Protein AF-A0A7S2C5T4-F1 (afdb_monomer_lite)

Structure (mmCIF, N/CA/C/O backbone):
data_AF-A0A7S2C5T4-F1
#
_entry.id   AF-A0A7S2C5T4-F1
#
loop_
_atom_site.group_PDB
_atom_site.id
_atom_site.type_symbol
_atom_site.label_atom_id
_atom_site.label_alt_id
_atom_site.label_comp_id
_atom_site.label_asym_id
_atom_site.label_entity_id
_atom_site.label_seq_id
_atom_site.pdbx_PDB_ins_code
_atom_site.Cartn_x
_atom_site.Cartn_y
_atom_site.Cartn_z
_atom_site.occupancy
_atom_site.B_iso_or_equiv
_atom_site.auth_seq_id
_atom_site.auth_comp_id
_atom_site.auth_asym_id
_atom_site.auth_atom_id
_atom_site.pdbx_PDB_model_num
ATOM 1 N N . ASP A 1 1 ? -6.955 -16.621 6.024 1.00 72.06 1 ASP A N 1
ATOM 2 C CA . ASP A 1 1 ? -6.657 -17.499 7.173 1.00 72.06 1 ASP A CA 1
ATOM 3 C C . ASP A 1 1 ? -7.437 -16.988 8.373 1.00 72.06 1 ASP A C 1
ATOM 5 O O . ASP A 1 1 ? -7.465 -15.778 8.572 1.00 72.06 1 ASP A O 1
ATOM 9 N N . GLU A 1 2 ? -8.108 -17.885 9.096 1.00 77.00 2 GLU A N 1
ATOM 10 C CA . GLU A 1 2 ? -9.008 -17.557 10.212 1.00 77.00 2 GLU A CA 1
ATOM 11 C C . GLU A 1 2 ? -8.240 -16.926 11.377 1.00 77.00 2 GLU A C 1
ATOM 13 O O . GLU A 1 2 ? -8.701 -15.951 11.964 1.00 77.00 2 GLU A O 1
ATOM 18 N N . HIS A 1 3 ? -7.025 -17.407 11.656 1.00 77.00 3 HIS A N 1
ATOM 19 C CA . HIS A 1 3 ? -6.237 -16.910 12.780 1.00 77.00 3 HIS A CA 1
ATOM 20 C C . HIS A 1 3 ? -5.774 -15.463 12.576 1.00 77.00 3 HIS A C 1
ATOM 22 O O . HIS A 1 3 ? -5.900 -14.634 13.480 1.00 77.00 3 HIS A O 1
ATOM 28 N N . TYR A 1 4 ? -5.262 -15.140 11.386 1.00 83.12 4 TYR A N 1
ATOM 29 C CA . TYR A 1 4 ? -4.801 -13.788 11.058 1.00 83.12 4 TYR A CA 1
ATOM 30 C C . TYR A 1 4 ? -5.893 -12.861 10.513 1.00 83.12 4 TYR A C 1
ATOM 32 O O . TYR A 1 4 ? -5.594 -11.700 10.241 1.00 83.12 4 TYR A O 1
ATOM 40 N N . ASN A 1 5 ? -7.123 -13.354 10.319 1.00 88.44 5 ASN A N 1
ATOM 41 C CA . ASN A 1 5 ? -8.243 -12.647 9.686 1.00 88.44 5 ASN A CA 1
ATOM 42 C C . ASN A 1 5 ? -7.793 -11.732 8.529 1.00 88.44 5 ASN A C 1
ATOM 44 O O . ASN A 1 5 ? -7.988 -10.521 8.529 1.00 88.44 5 ASN A O 1
ATOM 48 N N . ARG A 1 6 ? -7.054 -12.321 7.583 1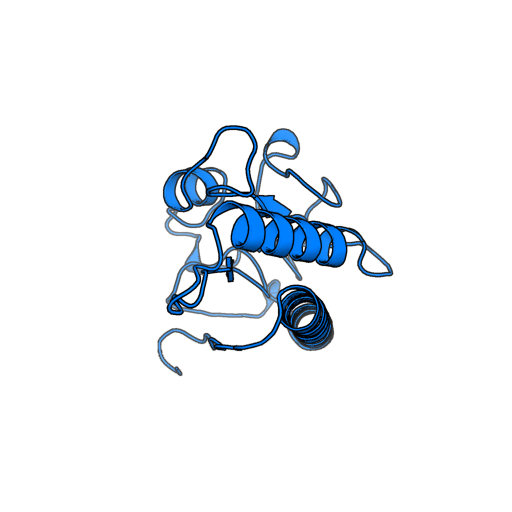.00 91.19 6 ARG A N 1
ATOM 49 C CA . ARG A 1 6 ? -6.551 -11.645 6.381 1.00 91.19 6 ARG A CA 1
ATOM 50 C C . ARG A 1 6 ? -6.594 -12.579 5.185 1.00 91.19 6 ARG A C 1
ATOM 52 O O . ARG A 1 6 ? -6.476 -13.806 5.320 1.00 91.19 6 ARG A O 1
ATOM 59 N N . CYS A 1 7 ? -6.696 -11.981 4.007 1.00 92.88 7 CYS A N 1
ATOM 60 C CA . CYS A 1 7 ? -6.498 -12.648 2.729 1.00 92.88 7 CYS A CA 1
ATOM 61 C C . CYS A 1 7 ? -5.311 -12.018 1.991 1.00 92.88 7 CYS A C 1
ATOM 63 O O . CYS A 1 7 ? -4.842 -10.930 2.325 1.00 92.88 7 CYS A O 1
ATOM 65 N N . SER A 1 8 ? -4.740 -12.747 1.042 1.00 94.06 8 SER A N 1
ATOM 66 C CA . SER A 1 8 ? -3.668 -12.243 0.188 1.00 94.06 8 SER A CA 1
ATOM 67 C C . SER A 1 8 ? -3.867 -12.824 -1.199 1.00 94.06 8 SER A C 1
ATOM 69 O O . SER A 1 8 ? -4.214 -13.996 -1.339 1.00 94.06 8 SER A O 1
ATOM 71 N N . PHE A 1 9 ? -3.677 -11.982 -2.205 1.00 95.38 9 PHE A N 1
ATOM 72 C CA . PHE A 1 9 ? -3.861 -12.328 -3.604 1.00 95.38 9 PHE A CA 1
ATOM 73 C C . PHE A 1 9 ? -2.528 -12.173 -4.323 1.00 95.38 9 PHE A C 1
ATOM 75 O O . PHE A 1 9 ? -1.759 -11.263 -4.022 1.00 95.38 9 PHE A O 1
ATOM 82 N N . VAL A 1 10 ? -2.267 -13.062 -5.275 1.00 95.56 10 VAL A N 1
ATOM 83 C CA . VAL A 1 10 ? -1.117 -12.972 -6.174 1.00 95.56 10 VAL A CA 1
ATOM 84 C C . VAL A 1 10 ? -1.666 -12.922 -7.588 1.00 95.56 10 VAL A C 1
ATOM 86 O O . VAL A 1 10 ? -2.422 -13.802 -7.994 1.00 95.56 10 VAL A O 1
ATOM 89 N N . ILE A 1 11 ? -1.310 -11.869 -8.315 1.00 94.19 11 ILE A N 1
ATOM 90 C CA . ILE A 1 11 ? -1.752 -11.619 -9.685 1.00 94.19 11 ILE A CA 1
ATOM 91 C C . ILE A 1 11 ? -0.493 -11.507 -10.541 1.00 94.19 11 ILE A C 1
ATOM 93 O O . ILE A 1 11 ? 0.465 -10.845 -10.148 1.00 94.19 11 ILE A O 1
ATOM 97 N N . ALA A 1 12 ? -0.497 -12.150 -11.704 1.00 93.19 12 ALA A N 1
ATOM 98 C CA . ALA A 1 12 ? 0.587 -12.087 -12.674 1.00 93.19 12 ALA A CA 1
ATOM 99 C C . ALA A 1 12 ? 0.037 -11.601 -14.018 1.00 93.19 12 ALA A C 1
ATOM 101 O O . ALA A 1 12 ? -1.035 -12.028 -14.447 1.00 93.19 12 ALA A O 1
ATOM 102 N N . GLY A 1 13 ? 0.764 -10.704 -14.677 1.00 92.69 13 GLY A N 1
ATOM 103 C CA . GLY A 1 13 ? 0.363 -10.120 -15.951 1.00 92.69 13 GLY A CA 1
ATOM 104 C C . GLY A 1 13 ? 1.261 -8.951 -16.338 1.00 92.69 13 GLY A C 1
ATOM 105 O O . GLY A 1 13 ? 2.284 -8.706 -15.702 1.00 92.69 13 GLY A O 1
ATOM 106 N N . SER A 1 14 ? 0.867 -8.211 -17.375 1.00 93.06 14 SER A N 1
ATOM 107 C CA . SER A 1 14 ? 1.548 -6.964 -17.735 1.00 93.06 14 SER A CA 1
ATOM 108 C C . SER A 1 14 ? 1.344 -5.899 -16.655 1.00 93.06 14 SER A C 1
ATOM 110 O O . SER A 1 14 ? 0.294 -5.873 -16.010 1.00 93.06 14 SER A O 1
ATOM 112 N N . GLY A 1 15 ? 2.308 -4.984 -16.498 1.00 93.38 15 GLY A N 1
ATOM 113 C CA . GLY A 1 15 ? 2.234 -3.882 -15.527 1.00 93.38 15 GLY A CA 1
ATOM 114 C C . GLY A 1 15 ? 0.884 -3.147 -15.532 1.00 93.38 15 GLY A C 1
ATOM 115 O O . GLY A 1 15 ? 0.228 -3.101 -14.493 1.00 93.38 15 GLY A O 1
ATOM 116 N N . PRO A 1 16 ? 0.373 -2.685 -16.693 1.00 95.81 16 PRO A N 1
ATOM 117 C CA . PRO A 1 16 ? -0.937 -2.033 -16.765 1.00 95.81 16 PRO A CA 1
ATOM 118 C C . PRO A 1 16 ? -2.109 -2.919 -16.316 1.00 95.81 16 PRO A C 1
ATOM 120 O O . PRO A 1 16 ? -3.021 -2.446 -15.639 1.00 95.81 16 PRO A O 1
ATOM 123 N N . SER A 1 17 ? -2.095 -4.211 -16.667 1.00 96.62 17 SER A N 1
ATOM 124 C CA . SER A 1 17 ? -3.157 -5.145 -16.272 1.00 96.62 17 SER A CA 1
ATOM 125 C C . SER A 1 17 ? -3.125 -5.426 -14.771 1.00 96.62 17 SER A C 1
ATOM 127 O O . SER A 1 17 ? -4.178 -5.479 -14.133 1.00 96.62 17 SER A O 1
ATOM 129 N N . VAL A 1 18 ? -1.928 -5.594 -14.204 1.00 96.38 18 VAL A N 1
ATOM 130 C CA . VAL A 1 18 ? -1.728 -5.776 -12.762 1.00 96.38 18 VAL A CA 1
ATOM 131 C C . VAL A 1 18 ? -2.182 -4.527 -12.014 1.00 96.38 18 VAL A C 1
ATOM 133 O O . VAL A 1 18 ? -2.949 -4.652 -11.062 1.00 96.38 18 VAL A O 1
ATOM 136 N N . ALA A 1 19 ? -1.794 -3.335 -12.479 1.00 97.44 19 ALA A N 1
ATOM 137 C CA . ALA A 1 19 ? -2.167 -2.081 -11.839 1.00 97.44 19 ALA A CA 1
ATOM 138 C C . ALA A 1 19 ? -3.686 -1.878 -11.804 1.00 97.44 19 ALA A C 1
ATOM 140 O O . ALA A 1 19 ? -4.260 -1.647 -10.739 1.00 97.44 19 ALA A O 1
ATOM 141 N N . HIS A 1 20 ? -4.355 -2.053 -12.947 1.00 97.44 20 HIS A N 1
ATOM 142 C CA . HIS A 1 20 ? -5.811 -1.950 -13.024 1.00 97.44 20 HIS A CA 1
ATOM 143 C C . HIS A 1 20 ? -6.497 -2.978 -12.111 1.00 97.44 20 HIS A C 1
ATOM 145 O O . HIS A 1 20 ? -7.398 -2.628 -11.350 1.00 97.44 20 HIS A O 1
ATOM 151 N N . THR A 1 21 ? -6.044 -4.234 -12.125 1.00 98.00 21 THR A N 1
ATOM 152 C CA . THR A 1 21 ? -6.647 -5.289 -11.295 1.00 98.00 21 THR A CA 1
ATOM 153 C C . THR A 1 21 ? -6.467 -5.006 -9.802 1.00 98.00 21 THR A C 1
ATOM 155 O O . THR A 1 21 ? -7.409 -5.187 -9.035 1.00 98.00 21 THR A O 1
ATOM 158 N N . ALA A 1 22 ? -5.292 -4.525 -9.384 1.00 97.75 22 ALA A N 1
ATOM 159 C CA . ALA A 1 22 ? -5.017 -4.177 -7.992 1.00 97.75 22 ALA A CA 1
ATOM 160 C C . ALA A 1 22 ? -5.924 -3.040 -7.495 1.00 97.75 22 ALA A C 1
ATOM 162 O O . ALA A 1 22 ? -6.517 -3.158 -6.423 1.00 97.75 22 ALA A O 1
ATOM 163 N N . VAL A 1 23 ? -6.091 -1.977 -8.291 1.00 97.44 23 VAL A N 1
ATOM 164 C CA . VAL A 1 23 ? -6.979 -0.851 -7.951 1.00 97.44 23 VAL A CA 1
ATOM 165 C C . VAL A 1 23 ? -8.443 -1.297 -7.901 1.00 97.44 23 VAL A C 1
ATOM 167 O O . VAL A 1 23 ? -9.154 -0.957 -6.957 1.00 97.44 23 VAL A O 1
ATOM 170 N N . ALA A 1 24 ? -8.896 -2.109 -8.860 1.00 96.50 24 ALA A N 1
ATOM 171 C CA . ALA A 1 24 ? -10.265 -2.626 -8.873 1.00 96.50 24 ALA A CA 1
ATOM 172 C C . ALA A 1 24 ? -10.559 -3.525 -7.658 1.00 96.50 24 ALA A C 1
ATOM 174 O O . ALA A 1 24 ? -11.606 -3.392 -7.020 1.00 96.50 24 ALA A O 1
ATOM 175 N N . LEU A 1 25 ? -9.618 -4.404 -7.298 1.00 96.88 25 LEU A N 1
ATOM 176 C CA . LEU A 1 25 ? -9.729 -5.252 -6.113 1.00 96.88 25 LEU A CA 1
ATOM 177 C C . LEU A 1 25 ? -9.778 -4.414 -4.828 1.00 96.88 25 LEU A C 1
ATOM 179 O O . LEU A 1 25 ? -10.611 -4.672 -3.960 1.00 96.88 25 LEU A O 1
ATOM 18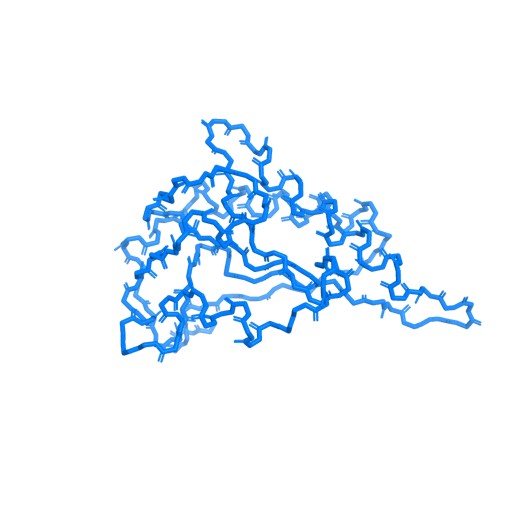3 N N . ALA A 1 26 ? -8.924 -3.394 -4.723 1.00 96.50 26 ALA A N 1
ATOM 184 C CA . ALA A 1 26 ? -8.908 -2.483 -3.586 1.00 96.50 26 ALA A CA 1
ATOM 185 C C . ALA A 1 26 ? -10.223 -1.700 -3.452 1.00 96.50 26 ALA A C 1
ATOM 187 O O . ALA A 1 26 ? -10.766 -1.627 -2.352 1.00 96.50 26 ALA A O 1
ATOM 188 N N . SER A 1 27 ? -10.771 -1.184 -4.559 1.00 95.31 27 SER A N 1
ATOM 189 C CA . SER A 1 27 ? -12.082 -0.518 -4.574 1.00 95.31 27 SER A CA 1
ATOM 190 C C . SER A 1 27 ? -13.172 -1.446 -4.044 1.00 95.31 27 SER A C 1
ATOM 192 O O . SER A 1 27 ? -13.886 -1.096 -3.108 1.00 95.31 27 SER A O 1
ATOM 194 N N . SER A 1 28 ? -13.236 -2.674 -4.568 1.00 95.38 28 SER A N 1
ATOM 195 C CA . SER A 1 28 ? -14.213 -3.674 -4.133 1.00 95.38 28 SER A CA 1
ATOM 196 C C . SER A 1 28 ? -14.080 -4.022 -2.646 1.00 95.38 28 SER A C 1
ATOM 198 O O . SER A 1 28 ? -15.090 -4.251 -1.985 1.00 95.38 28 SER A O 1
ATOM 200 N N . ALA A 1 29 ? -12.857 -4.093 -2.114 1.00 95.56 29 ALA A N 1
ATOM 201 C CA . ALA A 1 29 ? -12.624 -4.361 -0.696 1.00 95.56 29 ALA A CA 1
ATOM 202 C C . ALA A 1 29 ? -13.101 -3.194 0.183 1.00 95.56 29 ALA A C 1
ATOM 204 O O . ALA A 1 29 ? -13.787 -3.412 1.177 1.00 95.56 29 ALA A O 1
ATOM 205 N N . LEU A 1 30 ? -12.792 -1.958 -0.216 1.00 94.12 30 LEU A N 1
ATOM 206 C CA . LEU A 1 30 ? -13.176 -0.738 0.501 1.00 94.12 30 LEU A CA 1
ATOM 207 C C . LEU A 1 30 ? -14.687 -0.470 0.494 1.00 94.12 30 LEU A C 1
ATOM 209 O O . LEU A 1 30 ? -15.175 0.265 1.346 1.00 94.12 30 LEU A O 1
ATOM 213 N N . GLU A 1 31 ? -15.428 -1.035 -0.458 1.00 93.62 31 GLU A N 1
ATOM 214 C CA . GLU A 1 31 ? -16.896 -0.976 -0.493 1.00 93.62 31 GLU A CA 1
ATOM 215 C C . GLU A 1 31 ? -17.560 -1.986 0.455 1.00 93.62 31 GLU A C 1
ATOM 217 O O . GLU A 1 31 ? -18.707 -1.795 0.854 1.00 93.62 31 GLU A O 1
ATOM 222 N N . GLN A 1 32 ? -16.864 -3.072 0.798 1.00 94.62 32 GLN A N 1
ATOM 223 C CA . GLN A 1 32 ? -17.449 -4.220 1.501 1.00 94.62 32 GLN A CA 1
ATOM 224 C C . GLN A 1 32 ? -16.950 -4.383 2.937 1.00 94.62 32 GLN A C 1
ATOM 226 O O . GLN A 1 32 ? -17.570 -5.105 3.718 1.00 94.62 32 GLN A O 1
ATOM 231 N N . ILE A 1 33 ? -15.825 -3.759 3.282 1.00 93.75 33 ILE A N 1
ATOM 232 C CA . ILE A 1 33 ? -15.135 -3.973 4.551 1.00 93.75 33 ILE A CA 1
ATOM 233 C C . ILE A 1 33 ? -15.041 -2.650 5.304 1.00 93.75 33 ILE A C 1
ATOM 235 O O . ILE A 1 33 ? -14.518 -1.668 4.786 1.00 93.75 33 ILE A O 1
ATOM 239 N N . ASP A 1 34 ? -15.487 -2.672 6.558 1.00 93.31 34 ASP A N 1
ATOM 240 C CA . ASP A 1 34 ? -15.274 -1.601 7.528 1.00 93.31 34 ASP A CA 1
ATOM 241 C C . ASP A 1 34 ? -14.188 -2.028 8.523 1.00 93.31 34 ASP A C 1
ATOM 243 O O . ASP A 1 34 ? -14.396 -2.916 9.363 1.00 93.31 34 ASP A O 1
ATOM 247 N N . LEU A 1 35 ? -13.024 -1.381 8.434 1.00 92.62 35 LEU A N 1
ATOM 248 C CA . LEU A 1 35 ? -11.868 -1.652 9.285 1.00 92.62 35 LEU A CA 1
ATOM 249 C C . LEU A 1 35 ? -12.156 -1.417 10.772 1.00 92.62 35 LEU A C 1
ATOM 251 O O . LEU A 1 35 ? -11.589 -2.121 11.606 1.00 92.62 35 LEU A O 1
ATOM 255 N N . SER A 1 36 ? -13.056 -0.491 11.116 1.00 89.69 36 SER A N 1
ATOM 256 C CA . SER A 1 36 ? -13.377 -0.165 12.513 1.00 89.69 36 SER A CA 1
ATOM 257 C C . SER A 1 36 ? -14.056 -1.325 13.251 1.00 89.69 36 SER A C 1
ATOM 259 O O . SER A 1 36 ? -13.956 -1.445 14.472 1.00 89.69 36 SER A O 1
ATOM 261 N N . SER A 1 37 ? -14.702 -2.220 12.498 1.00 90.00 37 SER A N 1
ATOM 262 C CA . SER A 1 37 ? -15.332 -3.443 13.003 1.00 90.00 37 SER A CA 1
ATOM 263 C C . SER A 1 37 ? -14.443 -4.687 12.870 1.00 90.00 37 SER A C 1
ATOM 265 O O . SER A 1 37 ? -14.769 -5.757 13.390 1.00 90.00 37 SER A O 1
ATOM 267 N N . HIS A 1 38 ? -13.314 -4.567 12.169 1.00 90.19 38 HIS A N 1
ATOM 268 C CA . HIS A 1 38 ? -12.460 -5.689 11.816 1.00 90.19 38 HIS A CA 1
ATOM 269 C C . HIS A 1 38 ? -11.514 -6.059 12.965 1.00 90.19 38 HIS A C 1
ATOM 271 O O . HIS A 1 38 ? -10.604 -5.308 13.304 1.00 90.19 38 HIS A O 1
ATOM 277 N N . SER A 1 39 ? -11.651 -7.264 13.522 1.00 85.62 39 SER A N 1
ATOM 278 C CA . SER A 1 39 ? -10.737 -7.792 14.545 1.00 85.62 39 SER A CA 1
ATOM 279 C C . SER A 1 39 ? -9.737 -8.775 13.935 1.00 85.62 39 SER A C 1
ATOM 281 O O . SER A 1 39 ? -10.128 -9.684 13.205 1.00 85.62 39 SER A O 1
ATOM 283 N N . SER A 1 40 ? -8.444 -8.611 14.217 1.00 85.25 40 SER A N 1
ATOM 284 C CA . SER A 1 40 ? -7.387 -9.505 13.731 1.00 85.25 40 SER A CA 1
ATOM 285 C C . SER A 1 40 ? -6.268 -9.636 14.762 1.00 85.25 40 SER A C 1
ATOM 287 O O . SER A 1 40 ? -6.007 -8.714 15.528 1.00 85.25 40 SER A O 1
ATOM 289 N N . SER A 1 41 ? -5.586 -10.782 14.770 1.00 87.00 41 SER A N 1
ATOM 290 C CA . SER A 1 41 ? -4.349 -10.990 15.533 1.00 87.00 41 SER A CA 1
ATOM 291 C C . SER A 1 41 ? -3.105 -10.439 14.820 1.00 87.00 41 SER A C 1
ATOM 293 O O . SER A 1 41 ? -2.051 -10.298 15.441 1.00 87.00 41 SER A O 1
ATOM 295 N N . HIS A 1 42 ? -3.215 -10.127 13.526 1.00 88.25 42 HIS A N 1
ATOM 296 C CA . HIS A 1 42 ? -2.137 -9.595 12.704 1.00 88.25 42 HIS A CA 1
ATOM 297 C C . HIS A 1 42 ? -2.205 -8.062 12.672 1.00 88.25 42 HIS A C 1
ATOM 299 O O . HIS A 1 42 ? -3.286 -7.520 12.429 1.00 88.25 42 HIS A O 1
ATOM 305 N N . PRO A 1 43 ? -1.077 -7.345 12.834 1.00 91.00 43 PRO A N 1
ATOM 306 C CA . PRO A 1 43 ? -1.076 -5.897 12.693 1.00 91.00 43 PRO A CA 1
ATOM 307 C C . PRO A 1 43 ? -1.538 -5.463 11.303 1.00 91.00 43 PRO A C 1
ATOM 309 O O . PRO A 1 43 ? -1.163 -6.082 10.304 1.00 91.00 43 PRO A O 1
ATOM 312 N N . ARG A 1 44 ? -2.357 -4.416 11.237 1.00 92.69 44 ARG A N 1
ATOM 313 C CA . ARG A 1 44 ? -2.827 -3.838 9.977 1.00 92.69 44 ARG A CA 1
ATOM 314 C C . ARG A 1 44 ? -3.141 -2.361 10.134 1.00 92.69 44 ARG A C 1
ATOM 316 O O . ARG A 1 44 ? -3.560 -1.943 11.209 1.00 92.69 44 ARG A O 1
ATOM 323 N N . ILE A 1 45 ? -2.973 -1.615 9.052 1.00 94.00 45 ILE A N 1
ATOM 324 C CA . ILE A 1 45 ? -3.163 -0.157 9.009 1.00 94.00 45 ILE A CA 1
ATOM 325 C C . ILE A 1 45 ? -4.252 0.279 8.023 1.00 94.00 45 ILE A C 1
ATOM 327 O O . ILE A 1 45 ? -4.545 1.468 7.925 1.00 94.00 45 ILE A O 1
ATOM 331 N N . GLY A 1 46 ? -4.868 -0.670 7.313 1.00 95.00 46 GLY A N 1
ATOM 332 C CA . GLY A 1 46 ? -5.916 -0.413 6.331 1.00 95.00 46 GLY A CA 1
ATOM 333 C C . GLY A 1 46 ? -6.713 -1.663 5.968 1.00 95.00 46 GLY A C 1
ATOM 334 O O . GLY A 1 46 ? -6.267 -2.788 6.207 1.00 95.00 46 GLY A O 1
ATOM 335 N N . VAL A 1 47 ? -7.880 -1.460 5.345 1.00 95.19 47 VAL A N 1
ATOM 336 C CA . VAL A 1 47 ? -8.641 -2.523 4.656 1.00 95.19 47 VAL A CA 1
ATOM 337 C C . VAL A 1 47 ? -7.762 -3.186 3.595 1.00 95.19 47 VAL A C 1
ATOM 339 O O . VAL A 1 47 ? -7.731 -4.408 3.459 1.00 95.19 47 VAL A O 1
ATOM 342 N N . VAL A 1 48 ? -7.000 -2.359 2.879 1.00 95.88 48 VAL A N 1
ATOM 343 C CA . VAL A 1 48 ? -5.933 -2.774 1.973 1.00 95.88 48 VAL A CA 1
ATOM 344 C C . VAL A 1 48 ? -4.614 -2.340 2.601 1.00 95.88 48 VAL A C 1
ATOM 346 O O . VAL A 1 48 ? -4.175 -1.210 2.425 1.00 95.88 48 VAL A O 1
ATOM 349 N N . ASP A 1 49 ? -4.016 -3.234 3.390 1.00 94.69 49 ASP A N 1
ATOM 350 C CA . ASP A 1 49 ? -2.820 -2.939 4.195 1.00 94.69 49 ASP A CA 1
ATOM 351 C C . ASP A 1 49 ? -1.567 -2.705 3.341 1.00 94.69 49 ASP A C 1
ATOM 353 O O . ASP A 1 49 ? -0.787 -1.779 3.571 1.00 94.69 49 ASP A O 1
ATOM 357 N N . HIS A 1 50 ? -1.345 -3.588 2.367 1.00 96.94 50 HIS A N 1
ATOM 358 C CA . HIS A 1 50 ? -0.086 -3.661 1.640 1.00 96.94 50 HIS A CA 1
ATOM 359 C C . HIS A 1 50 ? -0.292 -4.226 0.237 1.00 96.94 50 HIS A C 1
ATOM 361 O O . HIS A 1 50 ? -0.861 -5.305 0.070 1.00 96.94 50 HIS A O 1
ATOM 367 N N . ILE A 1 51 ? 0.219 -3.506 -0.760 1.00 98.31 51 ILE A N 1
ATOM 368 C CA . ILE A 1 51 ? 0.361 -3.969 -2.138 1.00 98.31 51 ILE A CA 1
ATOM 369 C C . ILE A 1 51 ? 1.843 -3.933 -2.496 1.00 98.31 51 ILE A C 1
ATOM 371 O O . ILE A 1 51 ? 2.521 -2.927 -2.281 1.00 98.31 51 ILE A O 1
ATOM 375 N N . SER A 1 52 ? 2.338 -5.041 -3.044 1.00 97.38 52 SER A N 1
ATOM 376 C CA . SER A 1 52 ? 3.712 -5.154 -3.521 1.00 97.38 52 SER A CA 1
ATOM 377 C C . SER A 1 52 ? 3.765 -5.513 -4.996 1.00 97.38 52 SER A C 1
ATOM 379 O O . SER A 1 52 ? 3.108 -6.479 -5.394 1.00 97.38 52 SER A O 1
ATOM 381 N N . ILE A 1 53 ? 4.585 -4.811 -5.778 1.00 96.75 53 ILE A N 1
ATOM 382 C CA . ILE A 1 53 ? 4.848 -5.164 -7.177 1.00 96.75 53 ILE A CA 1
ATOM 383 C C . ILE A 1 53 ? 6.280 -5.672 -7.306 1.00 96.75 53 ILE A C 1
ATOM 385 O O . ILE A 1 53 ? 7.237 -4.982 -6.973 1.00 96.75 53 ILE A O 1
ATOM 389 N N . ALA A 1 54 ? 6.430 -6.893 -7.811 1.00 92.94 54 ALA A N 1
ATOM 390 C CA . ALA A 1 54 ? 7.730 -7.498 -8.061 1.00 92.94 54 ALA A CA 1
ATOM 391 C C . ALA A 1 54 ? 7.853 -7.878 -9.542 1.00 92.94 54 ALA A C 1
ATOM 393 O O . ALA A 1 54 ? 6.877 -8.364 -10.123 1.00 92.94 54 ALA A O 1
ATOM 394 N N . PRO A 1 55 ? 9.033 -7.689 -10.157 1.00 90.06 55 PRO A N 1
ATOM 395 C CA . PRO A 1 55 ? 9.267 -8.160 -11.510 1.00 90.06 55 PRO A CA 1
ATOM 396 C C . PRO A 1 55 ? 9.229 -9.691 -11.536 1.00 90.06 55 PRO A C 1
ATOM 398 O O . PRO A 1 55 ? 9.844 -10.362 -10.704 1.00 90.06 55 PRO A O 1
ATOM 401 N N . LEU A 1 56 ? 8.521 -10.250 -12.515 1.00 85.06 56 LEU A N 1
ATOM 402 C CA . LEU A 1 56 ? 8.649 -11.662 -12.854 1.00 85.06 56 LEU A CA 1
ATOM 403 C C . LEU A 1 56 ? 9.858 -11.775 -13.779 1.00 85.06 56 LEU A C 1
ATOM 405 O O . LEU A 1 56 ? 9.850 -11.235 -14.883 1.00 85.06 56 LEU A O 1
ATOM 409 N N . ALA A 1 57 ? 10.929 -12.394 -13.286 1.00 70.81 57 ALA A N 1
ATOM 410 C CA . ALA A 1 57 ? 12.131 -12.599 -14.078 1.00 70.81 57 ALA A CA 1
ATOM 411 C C . ALA A 1 57 ? 11.790 -13.439 -15.317 1.00 70.81 57 ALA A C 1
ATOM 413 O O . ALA A 1 57 ? 11.249 -14.535 -15.185 1.00 70.81 57 ALA A O 1
ATOM 414 N N . ASP A 1 58 ? 12.137 -12.929 -16.494 1.00 61.03 58 ASP A N 1
ATOM 415 C CA . ASP A 1 58 ? 12.198 -13.712 -17.725 1.00 61.03 58 ASP A CA 1
ATOM 416 C C . ASP A 1 58 ? 13.505 -13.386 -18.460 1.00 61.03 58 ASP A C 1
ATOM 418 O O . ASP A 1 58 ? 14.198 -12.437 -18.086 1.00 61.03 58 ASP A O 1
ATOM 422 N N . GLU A 1 59 ? 13.862 -14.160 -19.485 1.00 54.19 59 GLU A N 1
ATOM 423 C CA . GLU A 1 59 ? 15.176 -14.140 -20.161 1.00 54.19 59 GLU A CA 1
ATOM 424 C C . GLU A 1 59 ? 15.563 -12.787 -20.816 1.00 54.19 59 GLU A C 1
ATOM 426 O O . GLU A 1 59 ? 16.699 -12.616 -21.257 1.00 54.19 59 GLU A O 1
ATOM 431 N N . GLY A 1 60 ? 14.657 -11.797 -20.820 1.00 58.78 60 GLY A N 1
ATOM 432 C CA . GLY A 1 60 ? 14.894 -10.397 -21.215 1.00 58.78 60 GLY A CA 1
ATOM 433 C C . GLY A 1 60 ? 14.757 -9.346 -20.096 1.00 58.78 60 GLY A C 1
ATOM 434 O O . GLY A 1 60 ? 14.990 -8.176 -20.367 1.00 58.78 60 GLY A O 1
ATOM 435 N N . GLY A 1 61 ? 14.404 -9.762 -18.872 1.00 57.66 61 GLY A N 1
ATOM 436 C CA . GLY A 1 61 ? 14.363 -8.979 -17.629 1.00 57.66 61 GLY A CA 1
ATOM 437 C C . GLY A 1 61 ? 13.318 -7.858 -17.559 1.00 57.66 61 GLY A C 1
ATOM 438 O O . GLY A 1 61 ? 13.560 -6.765 -18.052 1.00 57.66 61 GLY A O 1
ATOM 439 N N . VAL A 1 62 ? 12.207 -8.064 -16.836 1.00 60.75 62 VAL A N 1
ATOM 440 C CA . VAL A 1 62 ? 11.433 -6.928 -16.290 1.00 60.75 62 VAL A CA 1
ATOM 441 C C . VAL A 1 62 ? 12.306 -6.251 -15.238 1.00 60.75 62 VAL A C 1
ATOM 443 O O . VAL A 1 62 ? 12.731 -6.882 -14.265 1.00 60.75 62 VAL A O 1
ATOM 446 N N . HIS A 1 63 ? 12.604 -4.975 -15.452 1.00 82.81 63 HIS A N 1
ATOM 447 C CA . HIS A 1 63 ? 13.500 -4.211 -14.595 1.00 82.81 63 HIS A CA 1
ATOM 448 C C . HIS A 1 63 ? 12.778 -3.724 -13.328 1.00 82.81 63 HIS A C 1
ATOM 450 O O . HIS A 1 63 ? 11.564 -3.504 -13.325 1.00 82.81 63 HIS A O 1
ATOM 456 N N . LEU A 1 64 ? 13.519 -3.554 -12.228 1.00 89.50 64 LEU A N 1
ATOM 457 C CA . LEU A 1 64 ? 12.977 -3.051 -10.957 1.00 89.50 64 LEU A CA 1
ATOM 458 C C . LEU A 1 64 ? 12.259 -1.704 -11.149 1.00 89.50 64 LEU A C 1
ATOM 460 O O . LEU A 1 64 ? 11.258 -1.430 -10.496 1.00 89.50 64 LEU A O 1
ATOM 464 N N . GLU A 1 65 ? 12.743 -0.899 -12.087 1.00 90.75 65 GLU A N 1
ATOM 465 C CA . GLU A 1 65 ? 12.183 0.380 -12.503 1.00 90.75 65 GLU A CA 1
ATOM 466 C C . GLU A 1 65 ? 10.768 0.242 -13.091 1.00 90.75 65 GLU A C 1
ATOM 468 O O . GLU A 1 65 ? 9.903 1.071 -12.813 1.00 90.75 65 GLU A O 1
ATOM 473 N N . GLU A 1 66 ? 10.488 -0.817 -13.854 1.00 92.25 66 GLU A N 1
ATOM 474 C CA . GLU A 1 66 ? 9.152 -1.072 -14.414 1.00 92.25 66 GLU A CA 1
ATOM 475 C C . GLU A 1 66 ? 8.164 -1.521 -13.330 1.00 92.25 66 GLU A C 1
ATOM 477 O O . GLU A 1 66 ? 6.999 -1.105 -13.318 1.00 92.25 66 GLU A O 1
ATOM 482 N N . ALA A 1 67 ? 8.636 -2.335 -12.379 1.00 94.31 67 ALA A N 1
ATOM 483 C CA . ALA A 1 67 ? 7.861 -2.713 -11.201 1.00 94.31 67 ALA A CA 1
ATOM 484 C C . ALA A 1 67 ? 7.556 -1.486 -10.325 1.00 94.31 67 ALA A C 1
ATOM 486 O O . ALA A 1 67 ? 6.410 -1.296 -9.918 1.00 94.31 67 ALA A O 1
ATOM 487 N N . ALA A 1 68 ? 8.542 -0.608 -10.122 1.00 96.00 68 ALA A N 1
ATOM 488 C CA . ALA A 1 68 ? 8.381 0.650 -9.399 1.00 96.00 68 ALA A CA 1
ATOM 489 C C . ALA A 1 68 ? 7.369 1.583 -10.080 1.00 96.00 68 ALA A C 1
ATOM 491 O O . ALA A 1 68 ? 6.482 2.117 -9.416 1.00 96.00 68 ALA A O 1
ATOM 492 N N . ALA A 1 69 ? 7.447 1.732 -11.406 1.00 96.62 69 ALA A N 1
ATOM 493 C CA . ALA A 1 69 ? 6.486 2.519 -12.177 1.00 96.62 69 ALA A CA 1
ATOM 494 C C .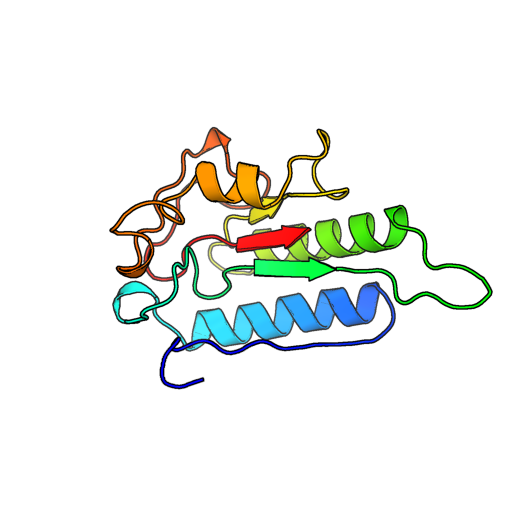 ALA A 1 69 ? 5.061 1.949 -12.066 1.00 96.62 69 ALA A C 1
ATOM 496 O O . ALA A 1 69 ? 4.092 2.695 -11.928 1.00 96.62 69 ALA A O 1
ATOM 497 N N . THR A 1 70 ? 4.931 0.621 -12.064 1.00 97.38 70 THR A N 1
ATOM 498 C CA . THR A 1 70 ? 3.645 -0.057 -11.862 1.00 97.38 70 THR A CA 1
ATOM 499 C C . THR A 1 70 ? 3.106 0.175 -10.446 1.00 97.38 70 THR A C 1
ATOM 501 O O . THR A 1 70 ? 1.929 0.495 -10.291 1.00 97.38 70 THR A O 1
ATOM 504 N N . ALA A 1 71 ? 3.946 0.071 -9.412 1.00 98.19 71 ALA A N 1
ATOM 505 C CA . ALA A 1 71 ? 3.555 0.342 -8.028 1.00 98.19 71 ALA A CA 1
ATOM 506 C C . ALA A 1 71 ? 3.140 1.806 -7.813 1.00 98.19 71 ALA A C 1
ATOM 508 O O . ALA A 1 71 ? 2.160 2.067 -7.113 1.00 98.19 71 ALA A O 1
ATOM 509 N N . LEU A 1 72 ? 3.833 2.753 -8.453 1.00 98.25 72 LEU A N 1
ATOM 510 C CA . LEU A 1 72 ? 3.452 4.164 -8.446 1.00 98.25 72 LEU A CA 1
ATOM 511 C C . LEU A 1 72 ? 2.081 4.366 -9.105 1.00 98.25 72 LEU A C 1
ATOM 513 O O . LEU A 1 72 ? 1.214 4.997 -8.510 1.00 98.25 72 LEU A O 1
ATOM 517 N N . SER A 1 73 ? 1.851 3.755 -10.272 1.00 98.25 73 SER A N 1
ATOM 518 C CA . SER A 1 73 ? 0.559 3.819 -10.967 1.00 98.25 73 SER A CA 1
ATOM 519 C C . SER A 1 73 ? -0.589 3.234 -10.133 1.00 98.25 73 SER A C 1
ATOM 521 O O . SER A 1 73 ? -1.682 3.802 -10.104 1.00 98.25 73 SER A O 1
ATOM 523 N N . VAL A 1 74 ? -0.348 2.140 -9.397 1.00 98.50 74 VAL A N 1
ATOM 524 C CA . VAL A 1 74 ? -1.315 1.619 -8.415 1.00 98.50 74 VAL A CA 1
ATOM 525 C C . VAL A 1 74 ? -1.574 2.648 -7.321 1.00 98.50 74 VAL A C 1
ATOM 527 O O . VAL A 1 74 ? -2.731 2.946 -7.037 1.00 98.50 74 VAL A O 1
ATOM 530 N N . GLY A 1 75 ? -0.520 3.211 -6.727 1.00 98.25 75 GLY A N 1
ATOM 531 C CA . GLY A 1 75 ? -0.638 4.223 -5.679 1.00 98.25 75 GLY A CA 1
ATOM 532 C C . GLY A 1 75 ? -1.455 5.440 -6.121 1.00 98.25 75 GLY A C 1
ATOM 533 O O . GLY A 1 75 ? -2.341 5.877 -5.392 1.00 98.25 75 GLY A O 1
ATOM 534 N N . GLU A 1 76 ? -1.221 5.944 -7.333 1.00 97.94 76 GLU A N 1
ATOM 535 C CA . GLU A 1 76 ? -1.990 7.041 -7.931 1.00 97.94 76 GLU A CA 1
ATOM 536 C C . GLU A 1 76 ? -3.456 6.654 -8.161 1.00 97.94 76 GLU A C 1
ATOM 538 O O . GLU A 1 76 ? -4.360 7.431 -7.847 1.00 97.94 76 GLU A O 1
ATOM 543 N N . GLY A 1 77 ? -3.704 5.437 -8.652 1.00 97.62 77 GLY A N 1
ATOM 544 C CA . GLY A 1 77 ? -5.053 4.909 -8.838 1.00 97.62 77 GLY A CA 1
ATOM 545 C C . GLY A 1 77 ? -5.834 4.816 -7.526 1.00 97.62 77 GLY A C 1
ATOM 546 O O . GLY A 1 77 ? -6.991 5.227 -7.478 1.00 97.62 77 GLY A O 1
ATOM 547 N N . LEU A 1 78 ? -5.197 4.345 -6.449 1.00 97.75 78 LEU A N 1
ATOM 548 C CA . LEU A 1 78 ? -5.793 4.283 -5.110 1.00 97.75 78 LEU A CA 1
ATOM 549 C C . LEU A 1 78 ? -6.048 5.680 -4.530 1.00 97.75 78 LEU A C 1
ATOM 551 O O . LEU A 1 78 ? -7.125 5.957 -3.995 1.00 97.75 78 LEU A O 1
ATOM 555 N N . ALA A 1 79 ? -5.071 6.574 -4.665 1.00 96.94 79 ALA A N 1
ATOM 556 C CA . ALA A 1 79 ? -5.169 7.960 -4.228 1.00 96.94 79 ALA A CA 1
ATOM 557 C C . ALA A 1 79 ? -6.302 8.721 -4.934 1.00 96.94 79 ALA A C 1
ATOM 559 O O . ALA A 1 79 ? -6.935 9.578 -4.320 1.00 96.94 79 ALA A O 1
ATOM 560 N N . GLY A 1 80 ? -6.566 8.400 -6.204 1.00 93.81 80 GLY A N 1
ATOM 561 C CA . GLY A 1 80 ? -7.583 9.035 -7.043 1.00 93.81 80 GLY 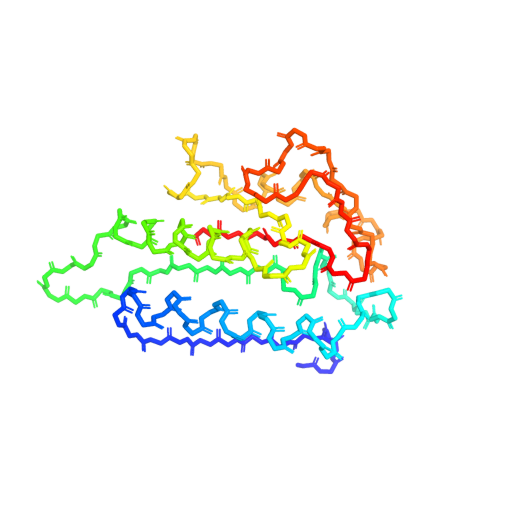A CA 1
ATOM 562 C C . GLY A 1 80 ? -8.961 8.363 -7.051 1.00 93.81 80 GLY A C 1
ATOM 563 O O . GLY A 1 80 ? -9.816 8.789 -7.829 1.00 93.81 80 GLY A O 1
ATOM 564 N N . MET A 1 81 ? -9.206 7.324 -6.240 1.00 87.81 81 MET A N 1
ATOM 565 C CA . MET A 1 81 ? -10.505 6.632 -6.226 1.00 87.81 81 MET A CA 1
ATOM 566 C C . MET A 1 81 ? -11.658 7.582 -5.862 1.00 87.81 81 MET A C 1
ATOM 568 O O . MET A 1 81 ? -11.568 8.369 -4.916 1.00 87.81 81 MET A O 1
ATOM 572 N N . GLY A 1 82 ? -12.762 7.490 -6.611 1.00 66.56 82 GLY A N 1
ATOM 573 C CA . GLY A 1 82 ? -13.904 8.400 -6.503 1.00 66.56 82 GLY A CA 1
ATOM 574 C C . GLY A 1 82 ? -14.487 8.498 -5.087 1.00 66.56 82 GLY A C 1
ATOM 575 O O . GLY A 1 82 ? -14.707 7.491 -4.421 1.00 66.56 82 GLY A O 1
ATOM 576 N N . GLY A 1 83 ? -14.751 9.729 -4.640 1.00 67.31 83 GLY A N 1
ATOM 577 C CA . GLY A 1 83 ? -15.431 10.045 -3.379 1.00 67.31 83 GLY A CA 1
ATOM 578 C C . GLY A 1 83 ? -14.514 10.554 -2.265 1.00 67.31 83 GLY A C 1
ATOM 579 O O . GLY A 1 83 ? -14.838 11.577 -1.670 1.00 67.31 83 GLY A O 1
ATOM 580 N N . VAL A 1 84 ? -13.375 9.899 -1.998 1.00 70.88 84 VAL A N 1
ATOM 581 C CA . VAL A 1 84 ? -12.460 10.307 -0.901 1.00 70.88 84 VAL A CA 1
ATOM 582 C C . VAL A 1 84 ? -10.978 9.974 -1.167 1.00 70.88 84 VAL A C 1
ATOM 584 O O . VAL A 1 84 ? -10.114 10.564 -0.531 1.00 70.88 84 VAL A O 1
ATOM 587 N N . GLY A 1 85 ? -10.644 9.091 -2.121 1.00 88.12 85 GLY A N 1
ATOM 588 C CA . GLY A 1 85 ? -9.278 8.569 -2.285 1.00 88.12 85 GLY A CA 1
ATOM 589 C C . GLY A 1 85 ? -8.807 7.721 -1.091 1.00 88.12 85 GLY A C 1
ATOM 590 O O . GLY A 1 85 ? -9.452 7.677 -0.044 1.00 88.12 85 GLY A O 1
ATOM 591 N N . LEU A 1 86 ? -7.695 7.000 -1.240 1.00 95.19 86 LEU A N 1
ATOM 592 C CA . LEU A 1 86 ? -7.040 6.285 -0.138 1.00 95.19 86 LEU A CA 1
ATOM 593 C C . LEU A 1 86 ? -5.658 6.903 0.122 1.00 95.19 86 LEU A C 1
ATOM 595 O O . LEU A 1 86 ? -4.915 7.091 -0.843 1.00 95.19 86 LEU A O 1
ATOM 599 N N . PRO A 1 87 ? -5.282 7.212 1.375 1.00 96.75 87 PRO A N 1
ATOM 600 C CA . PRO A 1 87 ? -3.912 7.592 1.689 1.00 96.75 87 PRO A CA 1
ATOM 601 C C . PRO A 1 87 ? -2.943 6.451 1.362 1.00 96.75 87 PRO A C 1
ATOM 603 O O . PRO A 1 87 ? -3.112 5.322 1.836 1.00 96.75 87 PRO A O 1
ATOM 606 N N . VAL A 1 88 ? -1.911 6.748 0.575 1.00 98.06 88 VAL A N 1
ATOM 607 C CA . VAL A 1 88 ? -0.890 5.772 0.182 1.00 98.06 88 VAL A CA 1
ATOM 608 C C . VAL A 1 88 ? 0.475 6.209 0.685 1.00 98.06 88 VAL A C 1
ATOM 610 O O . VAL A 1 88 ? 0.900 7.345 0.467 1.00 98.06 88 VAL A O 1
ATOM 613 N N . LEU A 1 89 ? 1.168 5.272 1.327 1.00 98.31 89 LEU A N 1
ATOM 614 C CA . LEU A 1 89 ? 2.567 5.393 1.693 1.00 98.31 89 LEU A CA 1
ATOM 615 C C . LEU A 1 89 ? 3.392 4.550 0.721 1.00 98.31 89 LEU A C 1
ATOM 617 O O . LEU A 1 89 ? 3.300 3.317 0.708 1.00 98.31 89 LEU A O 1
ATOM 621 N N . LEU A 1 90 ? 4.197 5.216 -0.095 1.00 98.56 90 LEU A N 1
ATOM 622 C CA . LEU A 1 90 ? 5.105 4.568 -1.019 1.00 98.56 90 LEU A CA 1
ATOM 623 C C . LEU A 1 90 ? 6.298 3.974 -0.261 1.00 98.56 90 LEU A C 1
ATOM 625 O O . LEU A 1 90 ? 6.752 4.477 0.773 1.00 98.56 90 LEU A O 1
ATOM 629 N N . TYR A 1 91 ? 6.827 2.873 -0.776 1.00 98.38 91 TYR A N 1
ATOM 630 C CA . TYR A 1 91 ? 8.065 2.280 -0.280 1.00 98.38 91 TYR A CA 1
ATOM 631 C C . TYR A 1 91 ? 8.861 1.659 -1.433 1.00 98.38 91 TYR A C 1
ATOM 633 O O . TYR A 1 91 ? 8.415 1.621 -2.578 1.00 98.38 91 TYR A O 1
ATOM 641 N N . GLY A 1 92 ? 10.068 1.187 -1.135 1.00 97.12 92 GLY A N 1
ATOM 642 C CA . GLY A 1 92 ? 10.948 0.557 -2.110 1.00 97.12 92 GLY A CA 1
ATOM 643 C C . GLY A 1 92 ? 11.316 1.517 -3.237 1.00 97.12 92 GLY A C 1
ATOM 644 O O . GLY A 1 92 ? 11.437 2.721 -3.022 1.00 97.12 92 GLY A O 1
ATOM 645 N N . ALA A 1 93 ? 11.485 0.973 -4.440 1.00 96.12 93 ALA A N 1
ATOM 646 C CA . ALA A 1 93 ? 11.868 1.743 -5.621 1.00 96.12 93 ALA A CA 1
ATOM 647 C C . ALA A 1 93 ? 10.778 2.727 -6.095 1.00 96.12 93 ALA A C 1
ATOM 649 O O . ALA A 1 93 ? 11.085 3.636 -6.861 1.00 96.12 93 ALA A O 1
ATOM 650 N N . ALA A 1 94 ? 9.531 2.585 -5.627 1.00 97.00 94 ALA A N 1
ATOM 651 C CA . ALA A 1 94 ? 8.455 3.532 -5.919 1.00 97.00 94 ALA A CA 1
ATOM 652 C C . ALA A 1 94 ? 8.537 4.818 -5.074 1.00 97.00 94 ALA A C 1
ATOM 654 O O . ALA A 1 94 ? 7.987 5.846 -5.464 1.00 97.00 94 ALA A O 1
ATOM 655 N N . HIS A 1 95 ? 9.223 4.790 -3.926 1.00 97.56 95 HIS A N 1
ATOM 656 C CA . HIS A 1 95 ? 9.443 5.977 -3.100 1.00 97.56 95 HIS A CA 1
ATOM 657 C C . HIS A 1 95 ? 10.731 6.701 -3.543 1.00 97.56 95 HIS A C 1
ATOM 659 O O . HIS A 1 95 ? 11.768 6.043 -3.644 1.00 97.56 95 HIS A O 1
ATOM 665 N N . PRO A 1 96 ? 10.745 8.042 -3.711 1.00 94.19 96 PRO A N 1
ATOM 666 C CA . PRO A 1 96 ? 11.912 8.781 -4.220 1.00 94.19 96 PRO A CA 1
ATOM 667 C C . PRO A 1 96 ? 13.215 8.537 -3.445 1.00 94.19 96 PRO A C 1
ATOM 669 O O . PRO A 1 96 ? 14.292 8.455 -4.025 1.00 94.19 96 PRO A O 1
ATOM 672 N N . GLU A 1 97 ? 13.114 8.399 -2.122 1.00 95.56 97 GLU A N 1
ATOM 673 C CA . GLU A 1 97 ? 14.257 8.114 -1.239 1.00 95.56 97 GLU A CA 1
ATOM 674 C C . GLU A 1 97 ? 14.499 6.614 -0.977 1.00 95.56 97 GLU A C 1
ATOM 676 O O . GLU A 1 97 ? 15.338 6.263 -0.150 1.00 95.56 97 GLU A O 1
ATOM 681 N N . GLY A 1 98 ? 13.751 5.704 -1.613 1.00 94.56 98 GLY A N 1
ATOM 682 C CA . GLY A 1 98 ? 13.963 4.263 -1.439 1.00 94.56 98 GLY A CA 1
ATOM 683 C C . GLY A 1 98 ? 13.596 3.715 -0.053 1.00 94.56 98 GLY A C 1
ATOM 684 O O . GLY A 1 98 ? 14.194 2.737 0.403 1.00 94.56 98 GLY A O 1
ATOM 685 N N . ARG A 1 99 ? 12.651 4.345 0.662 1.00 96.19 99 ARG A N 1
ATOM 686 C CA . ARG A 1 99 ? 12.265 3.959 2.031 1.00 96.19 99 ARG A CA 1
ATOM 687 C C . ARG A 1 99 ? 11.817 2.496 2.079 1.00 96.19 99 ARG A C 1
ATOM 689 O O . ARG A 1 99 ? 10.970 2.074 1.305 1.00 96.19 99 ARG A O 1
ATOM 696 N N . THR A 1 100 ? 12.338 1.708 3.014 1.00 97.81 100 THR A N 1
ATOM 697 C CA . THR A 1 100 ? 11.940 0.295 3.167 1.00 97.81 100 THR A CA 1
ATOM 698 C C . THR A 1 100 ? 10.519 0.154 3.724 1.00 97.81 100 THR A C 1
ATOM 700 O O . THR A 1 100 ? 10.084 0.989 4.515 1.00 97.81 100 THR A O 1
ATOM 703 N N . LEU A 1 101 ? 9.833 -0.963 3.444 1.00 97.25 101 LEU A N 1
ATOM 704 C CA . LEU A 1 101 ? 8.509 -1.256 4.023 1.00 97.25 101 LEU A CA 1
ATOM 705 C C . LEU A 1 101 ? 8.502 -1.172 5.559 1.00 97.25 101 LEU A C 1
ATOM 707 O O . LEU A 1 101 ? 7.551 -0.682 6.162 1.00 97.25 101 LEU A O 1
ATOM 711 N N . ALA A 1 102 ? 9.578 -1.627 6.209 1.00 96.69 102 ALA A N 1
ATOM 712 C CA . ALA A 1 102 ? 9.704 -1.566 7.662 1.00 96.69 102 ALA A CA 1
ATOM 713 C C . ALA A 1 102 ? 9.831 -0.124 8.178 1.00 96.69 102 ALA A C 1
ATOM 715 O O . ALA A 1 102 ? 9.321 0.184 9.251 1.00 96.69 102 ALA A O 1
ATOM 716 N N . GLN A 1 103 ? 10.517 0.764 7.454 1.00 97.25 103 GLN A N 1
ATOM 717 C CA . GLN A 1 103 ? 10.531 2.192 7.783 1.00 97.25 103 GLN A CA 1
ATOM 718 C C . GLN A 1 103 ? 9.156 2.818 7.540 1.00 97.25 103 GLN A C 1
ATOM 720 O O . GLN A 1 103 ? 8.687 3.541 8.409 1.00 97.25 103 GLN A O 1
ATOM 725 N N . THR A 1 104 ? 8.482 2.485 6.437 1.00 96.81 104 THR A N 1
ATOM 726 C CA . THR A 1 104 ? 7.135 2.986 6.129 1.00 96.81 104 THR A CA 1
ATOM 727 C C . THR A 1 104 ? 6.122 2.593 7.206 1.00 96.81 104 THR A C 1
ATOM 729 O O . THR A 1 104 ? 5.446 3.452 7.759 1.00 96.81 104 THR A O 1
ATOM 732 N N . ARG A 1 105 ? 6.096 1.322 7.622 1.00 95.44 105 ARG A N 1
ATOM 733 C CA . ARG A 1 105 ? 5.211 0.839 8.696 1.00 95.44 105 ARG A CA 1
ATOM 734 C C . ARG A 1 105 ? 5.500 1.457 10.068 1.00 95.44 105 ARG A C 1
ATOM 736 O O . ARG A 1 105 ? 4.598 1.535 10.893 1.00 95.44 105 ARG A O 1
ATOM 743 N N . ARG A 1 106 ? 6.721 1.939 10.335 1.00 94.88 106 ARG A N 1
ATOM 744 C CA . ARG A 1 106 ? 7.035 2.667 11.585 1.00 94.88 106 ARG A CA 1
ATOM 745 C C . ARG A 1 106 ? 6.422 4.065 11.654 1.00 94.88 106 ARG A C 1
ATOM 747 O O . ARG A 1 106 ? 6.396 4.632 12.738 1.00 94.88 106 ARG A O 1
ATOM 754 N N . LEU A 1 107 ? 5.933 4.604 10.540 1.00 94.12 107 LEU A N 1
ATOM 755 C CA . LEU A 1 107 ? 5.209 5.881 10.497 1.00 94.12 107 LEU A CA 1
ATOM 756 C C . LEU A 1 107 ? 3.739 5.731 10.915 1.00 94.12 107 LEU A C 1
ATOM 758 O O . LEU A 1 107 ? 2.984 6.694 10.874 1.00 94.12 107 LEU A O 1
ATOM 762 N N . THR A 1 108 ? 3.339 4.514 11.280 1.00 93.62 108 THR A N 1
ATOM 763 C CA . THR A 1 108 ? 1.962 4.109 11.559 1.00 93.62 108 THR A CA 1
ATOM 764 C C . THR A 1 108 ? 1.905 3.314 12.864 1.00 93.62 108 THR A C 1
ATOM 766 O O . THR A 1 108 ? 2.938 2.995 13.463 1.00 93.62 108 THR A O 1
ATOM 769 N N . SER A 1 109 ? 0.706 2.902 13.264 1.00 90.00 109 SER A N 1
ATOM 770 C CA . SER A 1 109 ? 0.461 2.031 14.419 1.00 90.00 109 SER A CA 1
ATOM 771 C C . SER A 1 109 ? 0.982 0.587 14.263 1.00 90.00 109 SER A C 1
ATOM 773 O O . SER A 1 109 ? 0.971 -0.165 15.233 1.00 90.00 109 SER A O 1
ATOM 775 N N . TYR A 1 110 ? 1.472 0.166 13.086 1.00 91.38 110 TYR A N 1
ATOM 776 C CA . TYR A 1 110 ? 1.741 -1.249 12.764 1.00 91.38 110 TYR A CA 1
ATOM 777 C C . TYR A 1 110 ? 2.616 -1.996 13.793 1.00 91.38 110 TYR A C 1
ATOM 779 O O . TYR A 1 110 ? 2.430 -3.189 14.020 1.00 91.38 110 TYR A O 1
ATOM 787 N N . PHE A 1 111 ? 3.592 -1.326 14.415 1.00 90.44 111 PHE A N 1
ATOM 788 C CA . PHE A 1 111 ? 4.492 -1.942 15.406 1.00 90.44 111 PHE A CA 1
ATOM 789 C C . PHE A 1 111 ? 4.101 -1.677 16.869 1.00 90.44 111 PHE A C 1
ATOM 791 O O . PHE A 1 111 ? 4.837 -2.070 17.777 1.00 90.44 111 PHE A O 1
ATOM 798 N N . THR A 1 112 ? 2.979 -1.003 17.122 1.00 86.00 112 THR A N 1
ATOM 799 C CA . THR A 1 112 ? 2.472 -0.769 18.478 1.00 86.00 112 THR A CA 1
ATOM 800 C C . THR A 1 112 ? 1.619 -1.954 18.941 1.00 86.00 112 THR A C 1
ATOM 802 O O . THR A 1 112 ? 1.228 -2.813 18.151 1.00 86.00 112 THR A O 1
ATOM 805 N N . LYS A 1 113 ? 1.304 -2.016 20.243 1.00 73.19 113 LYS A N 1
ATOM 806 C CA . LYS A 1 113 ? 0.367 -3.024 20.778 1.00 73.19 113 LYS A CA 1
ATOM 807 C C . LYS A 1 113 ? -1.037 -2.893 20.171 1.00 73.19 113 LYS A C 1
ATOM 809 O O . LYS A 1 113 ? -1.758 -3.883 20.105 1.00 73.19 113 LYS A O 1
ATOM 814 N N . ASP A 1 114 ? -1.374 -1.696 19.700 1.00 72.31 114 ASP A N 1
ATOM 815 C CA . ASP A 1 114 ? -2.657 -1.351 19.094 1.00 72.31 114 ASP A CA 1
ATOM 816 C C . ASP A 1 114 ? -2.669 -1.558 17.569 1.00 72.31 114 ASP A C 1
ATOM 818 O O . ASP A 1 114 ? -3.715 -1.436 16.942 1.00 72.31 114 ASP A O 1
ATOM 822 N N . GLY A 1 115 ? -1.562 -1.977 16.944 1.00 71.56 115 GLY A N 1
ATOM 823 C CA . GLY A 1 115 ? -1.538 -2.291 15.506 1.00 71.56 115 GLY A CA 1
ATOM 824 C C . GLY A 1 115 ? -2.545 -3.381 15.095 1.00 71.56 115 GLY A C 1
ATOM 825 O O . GLY A 1 115 ? -2.964 -3.458 13.939 1.00 71.56 115 GLY A O 1
ATOM 826 N N . CYS A 1 116 ? -2.991 -4.207 16.048 1.00 74.88 116 CYS A N 1
ATOM 827 C CA . CYS A 1 116 ? -4.038 -5.217 15.862 1.00 74.88 116 CYS A CA 1
ATOM 828 C C . CYS A 1 116 ? -5.459 -4.714 16.193 1.00 74.88 116 CYS A C 1
ATOM 830 O O . CYS A 1 116 ? -6.425 -5.422 15.919 1.00 74.88 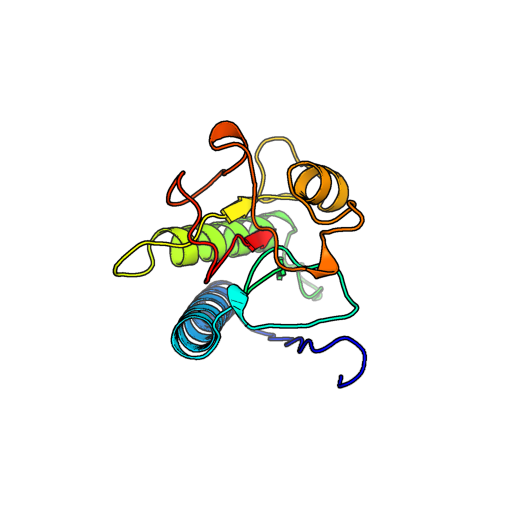116 CYS A O 1
ATOM 832 N N . SER A 1 117 ? -5.625 -3.507 16.752 1.00 69.62 117 SER A N 1
ATOM 833 C CA . SER A 1 117 ? -6.937 -2.942 17.116 1.00 69.62 117 SER A CA 1
ATOM 834 C C . SER A 1 117 ? -7.624 -2.256 15.937 1.00 69.62 117 SER A C 1
ATOM 836 O O . SER A 1 117 ? -8.826 -2.393 15.766 1.00 69.62 117 SER A O 1
ATOM 838 N N . GLY A 1 118 ? -6.852 -1.662 15.028 1.00 67.56 118 GLY A N 1
ATOM 839 C CA . GLY A 1 118 ? -7.361 -1.023 13.804 1.00 67.56 118 GLY A CA 1
ATOM 840 C C . GLY A 1 118 ? -7.069 0.464 13.781 1.00 67.56 118 GLY A C 1
ATOM 841 O O . GLY A 1 118 ? -7.673 1.176 12.997 1.00 67.56 118 GLY A O 1
ATOM 842 N N . ASP A 1 119 ? -6.169 0.926 14.649 1.00 80.38 119 ASP A N 1
ATOM 843 C CA . ASP A 1 119 ? -5.665 2.287 14.624 1.00 80.38 119 ASP A CA 1
ATOM 844 C C . ASP A 1 119 ? -4.976 2.577 13.284 1.00 80.38 119 ASP A C 1
ATOM 846 O O . ASP A 1 119 ? -4.066 1.859 12.867 1.00 80.38 119 ASP A O 1
ATOM 850 N N . THR A 1 120 ? -5.413 3.639 12.619 1.00 83.56 120 THR A N 1
ATOM 851 C CA . THR A 1 120 ? -4.922 4.071 11.309 1.00 83.56 120 THR A CA 1
ATOM 852 C C . THR A 1 120 ? -4.196 5.409 11.387 1.00 83.56 120 THR A C 1
ATOM 854 O O . THR A 1 120 ? -4.007 6.064 10.361 1.00 83.56 120 THR A O 1
ATOM 857 N N . ALA A 1 121 ? -3.823 5.851 12.593 1.00 85.00 121 ALA A N 1
ATOM 858 C CA . ALA A 1 121 ? -3.110 7.100 12.785 1.00 85.00 121 ALA A CA 1
ATOM 859 C C . ALA A 1 121 ? -1.783 7.103 12.011 1.00 85.00 121 ALA A C 1
ATOM 861 O O . ALA A 1 121 ? -0.935 6.215 12.148 1.0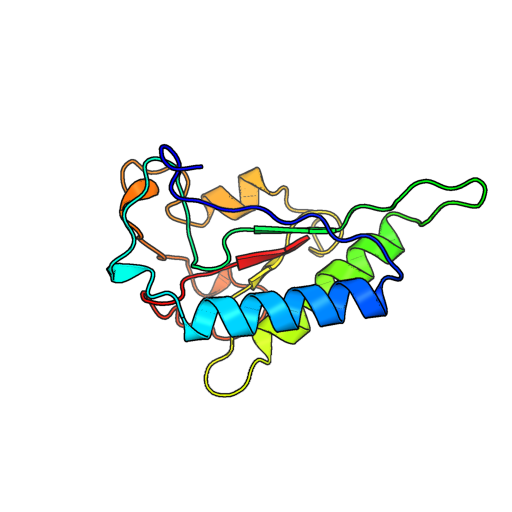0 85.00 121 ALA A O 1
ATOM 862 N N . VAL A 1 122 ? -1.609 8.142 11.200 1.00 91.56 122 VAL A N 1
ATOM 863 C CA . VAL A 1 122 ? -0.374 8.470 10.494 1.00 91.56 122 VAL A CA 1
ATOM 864 C C . VAL A 1 122 ? -0.288 9.986 10.378 1.00 91.56 122 VAL A C 1
ATOM 866 O O . VAL A 1 122 ? -1.296 10.670 10.197 1.00 91.56 122 VAL A O 1
ATOM 869 N N . GLU A 1 123 ? 0.923 10.519 10.494 1.00 92.44 123 GLU A N 1
ATOM 870 C CA . GLU A 1 123 ? 1.155 11.946 10.298 1.00 92.44 123 GLU A CA 1
ATOM 871 C C . GLU A 1 123 ? 0.838 12.342 8.843 1.00 92.44 123 GLU A C 1
ATOM 873 O O . GLU A 1 123 ? 1.340 11.699 7.917 1.00 92.44 123 GLU A O 1
ATOM 878 N N . PRO A 1 124 ? 0.082 13.428 8.597 1.00 92.56 124 PRO A N 1
ATOM 879 C CA . PRO A 1 124 ? -0.250 13.899 7.249 1.00 92.56 124 PRO A CA 1
ATOM 880 C C . PRO A 1 124 ? 0.950 14.038 6.300 1.00 92.56 124 PRO A C 1
ATOM 882 O O . PRO A 1 124 ? 0.839 13.821 5.094 1.00 92.56 124 PRO A O 1
ATOM 885 N N . THR A 1 125 ? 2.116 14.396 6.839 1.00 92.50 125 THR A N 1
ATOM 886 C CA . THR A 1 125 ? 3.368 14.567 6.088 1.00 92.50 125 THR A CA 1
ATOM 887 C C . THR A 1 125 ? 4.009 13.251 5.651 1.00 92.50 125 THR A C 1
ATOM 889 O O . THR A 1 125 ? 4.855 13.267 4.763 1.00 92.50 125 THR A O 1
ATOM 892 N N . ALA A 1 126 ? 3.621 12.123 6.249 1.00 93.19 126 ALA A N 1
ATOM 893 C CA . ALA A 1 126 ? 4.107 10.793 5.895 1.00 93.19 126 ALA A CA 1
ATOM 894 C C . ALA A 1 126 ? 3.313 10.140 4.750 1.00 93.19 126 ALA A C 1
ATOM 896 O O . ALA A 1 126 ? 3.757 9.126 4.217 1.00 93.19 126 ALA A O 1
ATOM 897 N N . ILE A 1 127 ? 2.154 10.696 4.385 1.00 97.25 127 ILE A N 1
ATOM 898 C CA . ILE A 1 127 ? 1.339 10.224 3.262 1.00 97.25 127 ILE A CA 1
ATOM 899 C C . ILE A 1 127 ? 1.949 10.761 1.968 1.00 97.25 127 ILE A C 1
ATOM 901 O O . ILE A 1 127 ? 2.045 11.978 1.796 1.00 97.25 127 ILE A O 1
ATOM 905 N N . ASP A 1 128 ? 2.296 9.881 1.034 1.00 97.81 128 ASP A N 1
ATOM 906 C CA . ASP A 1 128 ? 2.919 10.264 -0.235 1.00 97.81 128 ASP A CA 1
ATOM 907 C C . ASP A 1 128 ? 1.862 10.673 -1.267 1.00 97.81 128 ASP A C 1
ATOM 909 O O . ASP A 1 128 ? 1.957 11.744 -1.869 1.00 97.81 128 ASP A O 1
ATOM 913 N N . LEU A 1 129 ? 0.798 9.874 -1.406 1.00 97.69 129 LEU A N 1
ATOM 914 C CA . LEU A 1 129 ? -0.284 10.104 -2.370 1.00 97.69 129 LEU A CA 1
ATOM 915 C C . LEU A 1 129 ? -1.658 10.087 -1.691 1.00 97.69 129 LEU A C 1
ATOM 917 O O . LEU A 1 129 ? -1.867 9.396 -0.695 1.00 97.69 129 LEU A O 1
ATOM 921 N N . GLY A 1 130 ? -2.609 10.824 -2.269 1.00 96.00 130 GLY A N 1
ATOM 922 C CA . GLY A 1 130 ? -4.004 10.825 -1.827 1.00 96.00 130 GLY A CA 1
ATOM 923 C C . GLY A 1 130 ? -4.308 11.809 -0.690 1.00 96.00 130 GLY A C 1
ATOM 924 O O . GLY A 1 130 ? -3.521 12.732 -0.434 1.00 96.00 130 GLY A O 1
ATOM 925 N N . PRO A 1 131 ? -5.478 11.662 -0.042 1.00 94.75 131 PRO A N 1
ATOM 926 C CA . PRO A 1 131 ? -5.929 12.557 1.018 1.00 94.75 131 PRO A CA 1
ATOM 927 C C . PRO A 1 131 ? -4.995 12.500 2.229 1.00 94.75 131 PRO A C 1
ATOM 929 O O . PRO A 1 131 ? -4.414 11.466 2.547 1.00 94.75 131 PRO A O 1
ATOM 932 N N . LYS A 1 132 ? -4.855 13.637 2.915 1.00 93.94 132 LYS A N 1
ATOM 933 C CA . LYS A 1 132 ? -4.024 13.757 4.124 1.00 93.94 132 LYS A CA 1
ATOM 934 C C . LYS A 1 132 ? -4.775 13.435 5.415 1.00 93.94 132 LYS A C 1
ATOM 936 O O . LYS A 1 132 ? -4.158 13.289 6.464 1.00 93.94 132 LYS A O 1
ATOM 941 N N . GLU A 1 133 ? -6.094 13.343 5.321 1.00 91.69 133 GLU A N 1
ATOM 942 C CA . GLU A 1 133 ? -6.970 12.878 6.385 1.00 91.69 133 GLU A CA 1
ATOM 943 C C . GLU A 1 133 ? -7.269 11.396 6.159 1.00 91.69 133 GLU A C 1
ATOM 945 O O . GLU A 1 133 ? -7.531 10.973 5.030 1.00 91.69 133 GLU A O 1
ATOM 950 N N . VAL A 1 134 ? -7.190 10.607 7.229 1.00 92.62 134 VAL A N 1
ATOM 951 C CA . VAL A 1 134 ? -7.394 9.159 7.178 1.00 92.62 134 VAL A CA 1
ATOM 952 C C . VAL A 1 134 ? -8.780 8.836 7.706 1.00 92.62 134 VAL A C 1
ATOM 954 O O . VAL A 1 134 ? -9.087 9.132 8.857 1.00 92.62 134 VAL A O 1
ATOM 957 N N . ASP A 1 135 ? -9.590 8.182 6.880 1.00 92.75 135 ASP A N 1
ATOM 958 C CA . ASP A 1 135 ? -10.854 7.588 7.307 1.00 92.75 135 ASP A CA 1
ATOM 959 C C . ASP A 1 135 ? -10.569 6.303 8.112 1.00 92.75 135 ASP A C 1
ATOM 961 O O . ASP A 1 135 ? -10.045 5.345 7.534 1.00 92.75 135 ASP A O 1
ATOM 965 N N . PRO A 1 136 ? -10.918 6.231 9.413 1.00 91.56 136 PRO A N 1
ATOM 966 C CA . PRO A 1 136 ? -10.644 5.055 10.242 1.00 91.56 136 PRO A CA 1
ATOM 967 C C . PRO A 1 136 ? -11.326 3.767 9.761 1.00 91.56 136 PRO A C 1
ATOM 969 O O . PRO A 1 136 ? -10.857 2.676 10.073 1.00 91.56 136 PRO A O 1
ATOM 972 N N . SER A 1 137 ? -12.415 3.866 8.989 1.00 92.69 137 SER A N 1
ATOM 973 C CA . SER A 1 137 ? -13.092 2.697 8.406 1.00 92.69 137 SER A CA 1
ATOM 974 C C . SER A 1 137 ? -12.334 2.099 7.212 1.00 92.69 137 SER A C 1
ATOM 976 O O . SER A 1 137 ? -12.579 0.956 6.830 1.00 92.69 137 SER A O 1
ATOM 978 N N . ARG A 1 138 ? -11.377 2.843 6.639 1.00 94.19 138 ARG A N 1
ATOM 979 C CA . ARG A 1 138 ? -10.617 2.472 5.430 1.00 94.19 138 ARG A CA 1
ATOM 980 C C . ARG A 1 138 ? -9.127 2.294 5.716 1.00 94.19 138 ARG A C 1
ATOM 982 O O . ARG A 1 138 ? -8.512 1.345 5.225 1.00 94.19 138 ARG A O 1
ATOM 989 N N . GLY A 1 139 ? -8.564 3.193 6.516 1.00 94.75 139 GLY A N 1
ATOM 990 C CA . GLY A 1 139 ? -7.151 3.284 6.857 1.00 94.75 139 GLY A CA 1
ATOM 991 C C . GLY A 1 139 ? -6.255 3.725 5.706 1.00 94.75 139 GLY A C 1
ATOM 992 O O . GLY A 1 139 ? -6.656 4.525 4.862 1.00 94.75 139 GLY A O 1
ATOM 993 N N . VAL A 1 140 ? -5.020 3.229 5.702 1.00 96.00 140 VAL A N 1
ATOM 994 C CA . VAL A 1 140 ? -3.972 3.600 4.741 1.00 96.00 140 VAL A CA 1
ATOM 995 C C . VAL A 1 140 ? -3.370 2.367 4.073 1.00 96.00 140 VAL A C 1
ATOM 997 O O . VAL A 1 140 ? -3.427 1.269 4.624 1.00 96.00 140 VAL A O 1
ATOM 1000 N N . CYS A 1 141 ? -2.759 2.548 2.902 1.00 97.44 141 CYS A N 1
ATOM 1001 C CA . CYS A 1 141 ? -2.120 1.465 2.152 1.00 97.44 141 CYS A CA 1
ATOM 1002 C C . CYS A 1 141 ? -0.619 1.712 1.987 1.00 97.44 141 CYS A C 1
ATOM 1004 O O . CYS A 1 141 ? -0.206 2.764 1.500 1.00 97.44 141 CYS A O 1
ATOM 1006 N N . CYS A 1 142 ? 0.214 0.718 2.302 1.00 98.25 142 CYS A N 1
ATOM 1007 C CA . CYS A 1 142 ? 1.599 0.694 1.831 1.00 98.25 142 CYS A CA 1
ATOM 1008 C C . CYS A 1 142 ? 1.655 0.152 0.393 1.00 98.25 142 CYS A C 1
ATOM 1010 O O . CYS A 1 142 ? 1.149 -0.939 0.143 1.00 98.25 142 CYS A O 1
ATOM 1012 N N . CYS A 1 143 ? 2.286 0.862 -0.544 1.00 98.56 143 CYS A N 1
ATOM 1013 C CA . CYS A 1 143 ? 2.397 0.435 -1.947 1.00 98.56 143 CYS A CA 1
ATOM 1014 C C . CYS A 1 143 ? 3.833 0.584 -2.466 1.00 98.56 143 CYS A C 1
ATOM 1016 O O . CYS A 1 143 ? 4.460 1.613 -2.222 1.00 98.56 143 CYS A O 1
ATOM 1018 N N . GLY A 1 144 ? 4.381 -0.422 -3.151 1.00 97.44 144 GLY A N 1
ATOM 1019 C CA . GLY A 1 144 ? 5.780 -0.383 -3.600 1.00 97.44 144 GLY A CA 1
ATOM 1020 C C . GLY A 1 144 ? 6.295 -1.652 -4.239 1.00 97.44 144 GLY A C 1
ATOM 1021 O O . GLY A 1 144 ? 5.682 -2.720 -4.012 1.00 97.44 144 GLY A O 1
#

pLDDT: mean 90.76, std 9.65, range [54.19, 98.56]

Secondary structure (DSSP, 8-state):
-TTTT-------S-HHHHHHHHHHHHHHHHHH--GGG---SS--SBSS-EE-------TT---HHHHHHHHHHHHHHHHT-TTT---EEE-GGGSTT---HHHHHTTBGGGSGGGGTT---B-GGG--BS-SSPPTTTB-EEE-

Organism: NCBI:txid236787

Foldseek 3Di:
DVQFQDDDDDDDDALVVVLVVLLVVLVVQLVPFFLQPDFGPAFAFFSAGEDAFDWDDDPVDDDPLSSLVSLLSSQQSQQPPPDFGAFEAEAAPVDPVRHHPVNLCVQACRPPPCSRNQGQDGQLVRGPGHDSDADSRGHHYYTD

InterPro domains:
  IPR012886 Formiminotransferase, N-terminal subdomain [PF07837] (1-144)
  IPR012886 Formiminotransferase, N-terminal subdomain [SM01222] (1-144)
  IPR022384 Formiminotransferase catalytic domain superfamily [SSF55116] (1-144)
  IPR037064 Formiminotransferase, N-terminal subdomain superfamily [G3DSA:3.30.990.10] (1-144)
  IPR051623 Formiminotransferase-cyclodeaminase [PTHR12234] (1-144)

Radius of gyration: 14.67 Å; chains: 1; bounding box: 33×32×42 Å

Sequence (144 aa):
DEHYNRCSFVIAGSGPSVAHTAVALASSALEQIDLSSHSSSHPRIGVVDHISIAPLADEGGVHLEEAAATALSVGEGLAGMGGVGLPVLLYGAAHPEGRTLAQTRRLTSYFTKDGCSGDTAVEPTAIDLGPKEVDPSRGVCCCG